Protein AF-A0AAT9MD78-F1 (afdb_monomer_lite)

Sequence (136 aa):
MTLVRVACLRWPVEEGFEFGKDHFGLDHSQVRLYTALLRHIVLTLAALAVCAVTAAQVKTHASAPILPTAPDQSPPEDPGLIALTVAEIKRLFTLVTRRLQPETHHLHWVWWRRRHQARARWFHHRARLRRQIEQT

Radius of gyration: 19.36 Å; chains: 1; bounding box: 54×26×54 Å

Secondary structure (DSSP, 8-state):
-HHHHHHHTHHHHHHHHHHHHHHH-TT-----SHHHHHHHHHHHHHHHHHHHHHHHHHHHHSPPP---SSSSPPPPS----PPPPHHHHHHHHHHHHS--S-HHHHHHHHHHHHHHHHHHHHHHHHHHHHHHHTT-

Structure (mmCIF, N/CA/C/O backbone):
data_AF-A0AAT9MD78-F1
#
_entry.id   AF-A0AAT9MD78-F1
#
loop_
_atom_site.group_PDB
_atom_site.id
_atom_site.type_symbol
_atom_site.label_atom_id
_atom_site.label_alt_id
_atom_site.label_comp_id
_atom_site.label_asym_id
_atom_site.label_entity_id
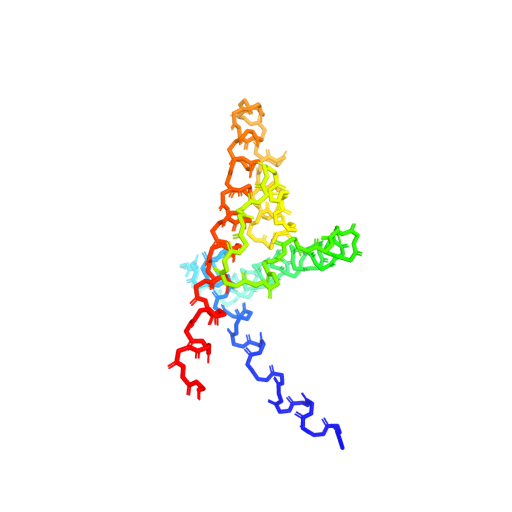_atom_site.label_seq_id
_atom_site.pdbx_PDB_ins_code
_atom_site.Cartn_x
_atom_site.Cartn_y
_atom_site.Cartn_z
_atom_site.occupancy
_atom_site.B_iso_or_equiv
_atom_site.auth_seq_id
_atom_site.auth_comp_id
_atom_site.auth_asym_id
_atom_site.auth_atom_id
_atom_site.pdbx_PDB_model_num
ATOM 1 N N . MET A 1 1 ? 25.017 -14.743 11.580 1.00 71.06 1 MET A N 1
ATOM 2 C CA . MET A 1 1 ? 24.072 -14.245 10.548 1.00 71.06 1 MET A CA 1
ATOM 3 C C . MET A 1 1 ? 22.669 -13.918 11.080 1.00 71.06 1 MET A C 1
ATOM 5 O O . MET A 1 1 ? 21.963 -13.148 10.442 1.00 71.06 1 MET A O 1
ATOM 9 N N . THR A 1 2 ? 22.262 -14.409 12.257 1.00 88.56 2 THR A N 1
ATOM 10 C CA . THR A 1 2 ? 20.933 -14.131 12.846 1.00 88.56 2 THR A CA 1
ATOM 11 C C . THR A 1 2 ? 20.781 -12.699 13.384 1.00 88.56 2 THR A C 1
ATOM 13 O O . THR A 1 2 ? 19.774 -12.059 13.107 1.00 88.56 2 THR A O 1
ATOM 16 N N . LEU A 1 3 ? 21.798 -12.154 14.069 1.00 91.12 3 LEU A N 1
ATOM 17 C CA . LEU A 1 3 ? 21.759 -10.791 14.633 1.00 91.12 3 LEU A CA 1
ATOM 18 C C . LEU A 1 3 ? 21.627 -9.697 13.565 1.00 91.12 3 LEU A C 1
ATOM 20 O O . LEU A 1 3 ? 20.857 -8.761 13.739 1.00 91.12 3 LEU A O 1
ATOM 24 N N . VAL A 1 4 ? 22.324 -9.849 12.434 1.00 88.62 4 VAL A N 1
ATOM 25 C CA . VAL A 1 4 ? 22.233 -8.909 11.305 1.00 88.62 4 VAL A CA 1
ATOM 26 C C . VAL A 1 4 ? 20.818 -8.899 10.727 1.00 88.62 4 VAL A C 1
ATOM 28 O O . VAL A 1 4 ? 20.250 -7.832 10.532 1.00 88.62 4 VAL A O 1
ATOM 31 N N . ARG A 1 5 ? 20.198 -10.073 10.532 1.00 88.12 5 ARG A N 1
ATOM 32 C CA . ARG A 1 5 ? 18.804 -10.159 10.068 1.00 88.12 5 ARG A CA 1
ATOM 33 C C . ARG A 1 5 ? 17.837 -9.461 11.020 1.00 88.12 5 ARG A C 1
ATOM 35 O O . ARG A 1 5 ? 16.983 -8.724 10.546 1.00 88.12 5 ARG A O 1
ATOM 42 N N . VAL A 1 6 ? 17.984 -9.664 12.330 1.00 88.62 6 VAL A N 1
ATOM 43 C CA . VAL A 1 6 ? 17.137 -9.006 13.340 1.00 88.62 6 VAL A CA 1
ATOM 44 C C . VAL A 1 6 ? 17.340 -7.490 13.324 1.00 88.62 6 VAL A C 1
ATOM 46 O O . VAL A 1 6 ? 16.360 -6.753 13.300 1.00 88.62 6 VAL A O 1
ATOM 49 N N . ALA A 1 7 ? 18.584 -7.010 13.255 1.00 87.50 7 ALA A N 1
ATOM 50 C CA . ALA A 1 7 ? 18.876 -5.578 13.165 1.00 87.50 7 ALA A CA 1
ATOM 51 C C . ALA A 1 7 ? 18.267 -4.939 11.902 1.00 87.50 7 ALA A C 1
ATOM 53 O O . ALA A 1 7 ? 17.731 -3.831 11.959 1.00 87.50 7 ALA A O 1
ATOM 54 N N . CYS A 1 8 ? 18.271 -5.660 10.777 1.00 87.94 8 CYS A N 1
ATOM 55 C CA . CYS A 1 8 ? 17.650 -5.206 9.534 1.00 87.94 8 CYS A CA 1
ATOM 56 C C . CYS A 1 8 ? 16.111 -5.143 9.588 1.00 87.94 8 CYS A C 1
ATOM 58 O O . CYS A 1 8 ? 15.528 -4.500 8.720 1.00 87.94 8 CYS A O 1
ATOM 60 N N . LEU A 1 9 ? 15.441 -5.750 10.580 1.00 88.38 9 LEU A N 1
ATOM 61 C CA . LEU A 1 9 ? 13.978 -5.667 10.725 1.00 88.38 9 LEU A CA 1
ATOM 62 C C . LEU A 1 9 ? 13.491 -4.322 11.275 1.00 88.38 9 LEU A C 1
ATOM 64 O O . LEU A 1 9 ? 12.304 -4.030 11.143 1.00 88.38 9 LEU A O 1
ATOM 68 N N . ARG A 1 10 ? 14.375 -3.481 11.833 1.00 91.81 10 ARG A N 1
ATOM 69 C CA . ARG A 1 10 ? 13.989 -2.153 12.341 1.00 91.81 10 ARG A CA 1
ATOM 70 C C . ARG A 1 10 ? 13.291 -1.312 11.268 1.00 91.81 10 ARG A C 1
ATOM 72 O O . ARG A 1 10 ? 12.239 -0.742 11.528 1.00 91.81 10 ARG A O 1
ATOM 79 N N . TRP A 1 11 ? 13.855 -1.277 10.062 1.00 92.06 11 TRP A N 1
ATOM 80 C CA . TRP A 1 11 ? 13.339 -0.444 8.975 1.00 92.06 11 TRP A CA 1
ATOM 81 C C . TRP A 1 11 ? 11.977 -0.922 8.434 1.00 92.06 11 TRP A C 1
ATOM 83 O O . TRP A 1 11 ? 11.057 -0.111 8.381 1.00 92.06 11 TRP A O 1
ATOM 93 N N . PRO A 1 12 ? 11.767 -2.222 8.133 1.00 89.81 12 PRO A N 1
ATOM 94 C CA . PRO A 1 12 ? 10.437 -2.736 7.794 1.00 89.81 12 PRO A CA 1
ATOM 95 C C . PRO A 1 12 ? 9.365 -2.468 8.855 1.00 89.81 12 PRO A C 1
ATOM 97 O O . PRO A 1 12 ? 8.200 -2.269 8.516 1.00 89.81 12 PRO A O 1
ATOM 100 N N . VAL A 1 13 ? 9.736 -2.478 10.141 1.00 88.50 13 VAL A N 1
ATOM 101 C CA . VAL A 1 13 ? 8.802 -2.146 11.225 1.00 88.50 13 VAL A CA 1
ATOM 102 C C . VAL A 1 13 ? 8.384 -0.678 11.137 1.00 88.50 13 VAL A C 1
ATOM 104 O O . VAL A 1 13 ? 7.191 -0.391 11.195 1.00 88.50 13 VAL A O 1
ATOM 107 N N . GLU A 1 14 ? 9.334 0.238 10.952 1.00 92.62 14 GLU A N 1
ATOM 108 C CA . GLU A 1 14 ? 9.063 1.675 10.793 1.00 92.62 14 GLU A CA 1
ATOM 109 C C . GLU A 1 14 ? 8.176 1.961 9.576 1.00 92.62 14 GLU A C 1
ATOM 111 O O . GLU A 1 14 ? 7.167 2.654 9.707 1.00 92.62 14 GLU A O 1
ATOM 116 N N . GLU A 1 15 ? 8.479 1.343 8.435 1.00 90.06 15 GLU A N 1
ATOM 117 C CA . GLU A 1 15 ? 7.674 1.452 7.213 1.00 90.06 15 GLU A CA 1
ATOM 118 C C . GLU A 1 15 ? 6.247 0.912 7.428 1.00 90.06 15 GLU A C 1
ATOM 120 O O . GLU A 1 15 ? 5.267 1.518 6.993 1.00 90.06 15 GLU A O 1
ATOM 125 N N . GLY A 1 16 ? 6.097 -0.189 8.172 1.00 90.31 16 GLY A N 1
ATOM 126 C CA . GLY A 1 16 ? 4.788 -0.716 8.562 1.00 90.31 16 GLY A CA 1
ATOM 127 C C . GLY A 1 16 ? 3.990 0.243 9.454 1.00 90.31 16 GLY A C 1
ATOM 128 O O . GLY A 1 16 ? 2.778 0.388 9.271 1.00 90.31 16 GLY A O 1
ATOM 129 N N . PHE A 1 17 ? 4.653 0.927 10.392 1.00 89.81 17 PHE A N 1
ATOM 130 C CA . PHE A 1 17 ? 4.026 1.945 11.243 1.00 89.81 17 PHE A CA 1
ATOM 131 C C . PHE A 1 17 ? 3.581 3.173 10.447 1.00 89.81 17 PHE A C 1
ATOM 133 O O . PHE A 1 17 ? 2.468 3.655 10.666 1.00 89.81 17 PHE A O 1
ATOM 140 N N . GLU A 1 18 ? 4.417 3.669 9.534 1.00 92.56 18 GLU A N 1
ATOM 141 C CA . GLU A 1 18 ? 4.069 4.765 8.621 1.00 92.56 18 GLU A CA 1
ATOM 142 C C . GLU A 1 18 ? 2.847 4.386 7.777 1.00 92.56 18 GLU A C 1
ATOM 144 O O . GLU A 1 18 ? 1.831 5.085 7.784 1.00 92.56 18 GLU A O 1
ATOM 149 N N . PHE A 1 19 ? 2.865 3.190 7.185 1.00 89.69 19 PHE A N 1
ATOM 150 C CA . PHE A 1 19 ? 1.749 2.690 6.391 1.00 89.69 19 PHE A CA 1
ATOM 151 C C . PHE A 1 19 ? 0.451 2.568 7.203 1.00 89.69 19 PHE A C 1
ATOM 153 O O . PHE A 1 19 ? -0.635 2.885 6.708 1.00 89.69 19 PHE A O 1
ATOM 160 N N . GLY A 1 20 ? 0.548 2.116 8.457 1.00 91.38 20 GLY A N 1
ATOM 161 C CA . GLY A 1 20 ? -0.583 2.020 9.377 1.00 91.38 20 GLY A CA 1
ATOM 162 C C . GLY A 1 20 ? -1.236 3.373 9.669 1.00 91.38 20 GLY A C 1
ATOM 163 O O . GLY A 1 20 ? -2.467 3.456 9.712 1.00 91.38 20 GLY A O 1
ATOM 164 N N . LYS A 1 21 ? -0.444 4.437 9.819 1.00 92.31 21 LYS A N 1
ATOM 165 C CA . LYS A 1 21 ? -0.959 5.802 10.011 1.00 92.31 21 LYS A CA 1
ATOM 166 C C . LYS A 1 21 ? -1.638 6.307 8.743 1.00 92.31 21 LYS A C 1
ATOM 168 O O . LYS A 1 21 ? -2.847 6.540 8.758 1.00 92.31 21 LYS A O 1
ATOM 173 N N . ASP A 1 22 ? -0.905 6.327 7.631 1.00 91.88 22 ASP A N 1
ATOM 174 C CA . ASP A 1 22 ? -1.363 6.895 6.358 1.00 91.88 22 ASP A CA 1
ATOM 175 C C . ASP A 1 22 ? -2.606 6.197 5.802 1.00 91.88 22 ASP A C 1
ATOM 177 O O . ASP A 1 22 ? -3.526 6.828 5.277 1.00 91.88 22 ASP A O 1
ATOM 181 N N . HIS A 1 23 ? -2.637 4.865 5.897 1.00 90.81 23 HIS A N 1
ATOM 182 C CA . HIS A 1 23 ? -3.653 4.069 5.224 1.00 90.81 23 HIS A CA 1
ATOM 183 C C . HIS A 1 23 ? -4.696 3.497 6.166 1.00 90.81 23 HIS A C 1
ATOM 185 O O . HIS A 1 23 ? -5.786 3.215 5.686 1.00 90.81 23 HIS A O 1
ATOM 191 N N . PHE A 1 24 ? -4.441 3.295 7.456 1.00 93.50 24 PHE A N 1
ATOM 192 C CA . PHE A 1 24 ? -5.406 2.637 8.352 1.00 93.50 24 PHE A CA 1
ATOM 193 C C . PHE A 1 24 ? -5.856 3.517 9.516 1.00 93.50 24 PHE A C 1
ATOM 195 O O . PHE A 1 24 ? -6.755 3.111 10.251 1.00 93.50 24 PHE A O 1
ATOM 202 N N . GLY A 1 25 ? -5.317 4.733 9.640 1.00 93.06 25 GLY A N 1
ATOM 203 C CA . GLY A 1 25 ? -5.695 5.658 10.701 1.00 93.06 25 GLY A CA 1
ATOM 204 C C . GLY A 1 25 ? -5.224 5.187 12.074 1.00 93.06 25 GLY A C 1
ATOM 205 O O . GLY A 1 25 ? -5.932 5.375 13.064 1.00 93.06 25 GLY A O 1
ATOM 206 N N . LEU A 1 26 ? -4.052 4.547 12.142 1.00 93.19 26 LEU A N 1
ATOM 207 C CA . LEU A 1 26 ? -3.461 4.061 13.395 1.00 93.19 26 LEU A CA 1
ATOM 208 C C . LEU A 1 26 ? -3.368 5.167 14.464 1.00 93.19 26 LEU A C 1
ATOM 210 O O . LEU A 1 26 ? -3.624 4.923 15.638 1.00 93.19 26 LEU A O 1
ATOM 214 N N . ASP A 1 27 ? -3.059 6.387 14.042 1.00 93.12 27 ASP A N 1
ATOM 215 C CA . ASP A 1 27 ? -2.980 7.610 14.846 1.00 93.12 27 ASP A CA 1
ATOM 216 C C . ASP A 1 27 ? -4.281 8.439 14.856 1.00 93.12 27 ASP A C 1
ATOM 218 O O . ASP A 1 27 ? -4.410 9.391 15.623 1.00 93.12 27 ASP A O 1
ATOM 222 N N . HIS A 1 28 ? -5.285 8.056 14.066 1.00 92.06 28 HIS A N 1
ATOM 223 C CA . HIS A 1 28 ? -6.557 8.769 13.931 1.00 92.06 28 HIS A CA 1
ATOM 224 C C . HIS A 1 28 ? -7.597 8.311 14.970 1.00 92.06 28 HIS A C 1
ATOM 226 O O . HIS A 1 28 ? -8.722 7.941 14.630 1.00 92.06 28 HIS A O 1
ATOM 232 N N . SER A 1 29 ? -7.238 8.344 16.257 1.00 89.44 29 SER A N 1
ATOM 233 C CA . SER A 1 29 ? -8.164 8.040 17.357 1.00 89.44 29 SER A CA 1
ATOM 234 C C . SER A 1 29 ? -8.252 9.202 18.345 1.00 89.44 29 SER A C 1
ATOM 236 O O . SER A 1 29 ? -7.235 9.726 18.786 1.00 89.44 29 SER A O 1
ATOM 238 N N . GLN A 1 30 ? -9.472 9.597 18.714 1.00 93.50 30 GLN A N 1
ATOM 239 C CA . GLN A 1 30 ? -9.731 10.626 19.737 1.00 93.50 30 GLN A CA 1
ATOM 240 C C . GLN A 1 30 ? -10.230 10.020 21.061 1.00 93.50 30 GLN A C 1
ATOM 242 O O . GLN A 1 30 ? -10.744 10.719 21.936 1.00 93.50 30 GLN A O 1
ATOM 247 N N . VAL A 1 31 ? -10.123 8.696 21.205 1.00 93.38 31 VAL A N 1
ATOM 248 C CA . VAL A 1 31 ? -10.602 7.973 22.385 1.00 93.38 31 VAL A CA 1
ATOM 249 C C . VAL A 1 31 ? -9.703 8.257 23.587 1.00 93.38 31 VAL A C 1
ATOM 251 O O . VAL A 1 31 ? -8.484 8.307 23.471 1.00 93.38 31 VAL A O 1
ATOM 254 N N . ARG A 1 32 ? -10.311 8.435 24.763 1.00 93.94 32 ARG A N 1
ATOM 255 C CA . ARG A 1 32 ? -9.588 8.755 26.009 1.00 93.94 32 ARG A CA 1
ATOM 256 C C . ARG A 1 32 ? -9.501 7.588 26.993 1.00 93.94 32 ARG A C 1
ATOM 258 O O . ARG A 1 32 ? -8.775 7.668 27.975 1.00 93.94 32 ARG A O 1
ATOM 265 N N . LEU A 1 33 ? -10.234 6.504 26.738 1.00 97.19 33 LEU A N 1
ATOM 266 C CA . LEU A 1 33 ? -10.214 5.300 27.567 1.00 97.19 33 LEU A CA 1
ATOM 267 C C . LEU A 1 33 ? -9.135 4.338 27.071 1.00 97.19 33 LEU A C 1
ATOM 269 O O . LEU A 1 33 ? -9.098 4.012 25.885 1.00 97.19 33 LEU A O 1
ATOM 273 N N . TYR A 1 34 ? -8.315 3.825 27.990 1.00 95.44 34 TYR A N 1
ATOM 274 C CA . TYR A 1 34 ? -7.221 2.897 27.683 1.00 95.44 34 TYR A CA 1
ATOM 275 C C . TYR A 1 34 ? -7.680 1.678 26.868 1.00 95.44 34 TYR A C 1
ATOM 277 O O . TYR A 1 34 ? -7.085 1.332 25.851 1.00 95.44 34 TYR A O 1
ATOM 285 N N . THR A 1 35 ? -8.789 1.054 27.269 1.00 97.25 35 THR A N 1
ATOM 286 C CA . THR A 1 35 ? -9.342 -0.122 26.583 1.00 97.25 35 THR A CA 1
ATOM 287 C C . THR A 1 35 ? -9.829 0.200 25.172 1.00 97.25 35 THR A C 1
ATOM 289 O O . THR A 1 35 ? -9.657 -0.610 24.263 1.00 97.25 35 THR A O 1
ATOM 292 N N . ALA A 1 36 ? -10.412 1.383 24.965 1.00 95.50 36 ALA A N 1
ATOM 293 C CA . ALA A 1 36 ? -10.840 1.840 23.648 1.00 95.50 36 ALA A CA 1
ATOM 294 C C . ALA A 1 36 ? -9.635 2.136 22.743 1.00 95.50 36 ALA A C 1
ATOM 296 O O . ALA A 1 36 ? -9.642 1.733 21.580 1.00 95.50 36 ALA A O 1
ATOM 297 N N . LEU A 1 37 ? -8.585 2.762 23.287 1.00 95.38 37 LEU A N 1
ATOM 298 C CA . LEU A 1 37 ? -7.332 3.013 22.572 1.00 95.38 37 LEU A CA 1
ATOM 299 C C . LEU A 1 37 ? -6.674 1.702 22.127 1.00 95.38 37 LEU A C 1
ATOM 301 O O . LEU A 1 37 ? -6.340 1.548 20.954 1.00 95.38 37 LEU A O 1
ATOM 305 N N . LEU A 1 38 ? -6.556 0.724 23.032 1.00 96.00 38 LEU A N 1
ATOM 306 C CA . LEU A 1 38 ? -6.007 -0.590 22.690 1.00 96.00 38 LEU A CA 1
ATOM 307 C C . LEU A 1 38 ? -6.823 -1.300 21.609 1.00 96.00 38 LEU A C 1
ATOM 309 O O . LEU A 1 38 ? -6.245 -1.842 20.670 1.00 96.00 38 LEU A O 1
ATOM 313 N N . ARG A 1 39 ? -8.159 -1.286 21.704 1.00 96.06 39 ARG A N 1
ATOM 314 C CA . ARG A 1 39 ? -9.020 -1.890 20.675 1.00 96.06 39 ARG A CA 1
ATOM 315 C C . ARG A 1 39 ? -8.809 -1.236 19.312 1.00 96.06 39 ARG A C 1
ATOM 317 O O . ARG A 1 39 ? -8.699 -1.954 18.324 1.00 96.06 39 ARG A O 1
ATOM 324 N N . HIS A 1 40 ? -8.711 0.094 19.255 1.00 95.94 40 HIS A N 1
ATOM 325 C CA . HIS A 1 40 ? -8.431 0.819 18.011 1.00 95.94 40 HIS A CA 1
ATOM 326 C C . HIS A 1 40 ? -7.092 0.402 17.393 1.00 95.94 40 HIS A C 1
ATOM 328 O O . HIS A 1 40 ? -7.042 0.029 16.220 1.00 95.94 40 HIS A O 1
ATOM 334 N N . ILE A 1 41 ? -6.019 0.397 18.188 1.00 95.19 41 ILE A N 1
ATOM 335 C CA . ILE A 1 41 ? -4.682 -0.009 17.730 1.00 95.19 41 ILE A CA 1
ATOM 336 C C . ILE A 1 41 ? -4.705 -1.454 17.214 1.00 95.19 41 ILE A C 1
ATOM 338 O O . ILE A 1 41 ? -4.223 -1.730 16.118 1.00 95.19 41 ILE A O 1
ATOM 342 N N . VAL A 1 42 ? -5.312 -2.382 17.959 1.00 96.44 42 VAL A N 1
ATOM 343 C CA . VAL A 1 42 ? -5.385 -3.793 17.551 1.00 96.44 42 VAL A CA 1
ATOM 344 C C . VAL A 1 42 ? -6.177 -3.957 16.253 1.00 96.44 42 VAL A C 1
ATOM 346 O O . VAL A 1 42 ? -5.723 -4.661 15.355 1.00 96.44 42 VAL A O 1
ATOM 349 N N . LEU A 1 43 ? -7.330 -3.296 16.114 1.00 95.25 43 LEU A N 1
ATOM 350 C CA . LEU A 1 43 ? -8.160 -3.399 14.909 1.00 95.25 43 LEU A CA 1
ATOM 351 C C . LEU A 1 43 ? -7.475 -2.795 13.676 1.00 95.25 43 LEU A C 1
ATOM 353 O O . LEU A 1 43 ? -7.534 -3.384 12.597 1.00 95.25 43 LEU A O 1
ATOM 357 N N . THR A 1 44 ? -6.804 -1.651 13.824 1.00 95.00 44 THR A N 1
ATOM 358 C CA . THR A 1 44 ? -6.073 -1.005 12.719 1.00 95.00 44 THR A CA 1
ATOM 359 C C . THR A 1 44 ? -4.867 -1.832 12.275 1.00 95.00 44 THR A C 1
ATOM 361 O O . THR A 1 44 ? -4.704 -2.067 11.075 1.00 95.00 44 THR A O 1
ATOM 364 N N . LEU A 1 45 ? -4.076 -2.359 13.217 1.00 95.31 45 LEU A N 1
ATOM 365 C CA . LEU A 1 45 ? -2.959 -3.258 12.909 1.00 95.31 45 LEU A CA 1
ATOM 366 C C . LEU A 1 45 ? -3.434 -4.586 12.305 1.00 95.31 45 LEU A C 1
ATOM 368 O O . LEU A 1 45 ? -2.817 -5.076 11.360 1.00 95.31 45 LEU A O 1
ATOM 372 N N . ALA A 1 46 ? -4.545 -5.151 12.785 1.00 95.38 46 ALA A N 1
ATOM 373 C CA . ALA A 1 46 ? -5.123 -6.367 12.213 1.00 95.38 46 ALA A CA 1
ATOM 374 C C . ALA A 1 46 ? -5.602 -6.145 10.769 1.00 95.38 46 ALA A C 1
ATOM 376 O O . ALA A 1 46 ? -5.306 -6.956 9.891 1.00 95.38 46 ALA A O 1
ATOM 377 N N . ALA A 1 47 ? -6.286 -5.031 10.492 1.00 94.25 47 ALA A N 1
ATOM 378 C CA . ALA A 1 47 ? -6.719 -4.684 9.13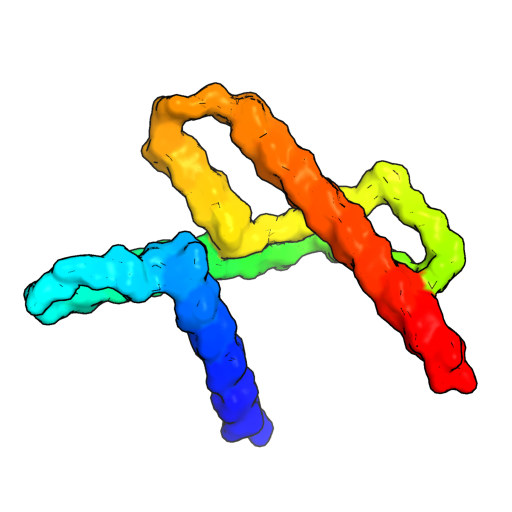9 1.00 94.25 47 ALA A CA 1
ATOM 379 C C . ALA A 1 47 ? -5.529 -4.494 8.182 1.00 94.25 47 ALA A C 1
ATOM 381 O O . ALA A 1 47 ? -5.563 -4.991 7.050 1.00 94.25 47 ALA A O 1
ATOM 382 N N . LEU A 1 48 ? -4.464 -3.829 8.647 1.00 94.75 48 LEU A N 1
ATOM 383 C CA . LEU A 1 48 ? -3.208 -3.706 7.908 1.00 94.75 48 LEU A CA 1
ATOM 384 C C . LEU A 1 48 ? -2.594 -5.081 7.623 1.00 94.75 48 LEU A C 1
ATOM 386 O O . LEU A 1 48 ? -2.261 -5.365 6.474 1.00 94.75 48 LEU A O 1
ATOM 390 N N . ALA A 1 49 ? -2.484 -5.940 8.639 1.00 94.06 49 ALA A N 1
ATOM 391 C CA . ALA A 1 49 ? -1.901 -7.271 8.509 1.00 94.06 49 ALA A CA 1
ATOM 392 C C . ALA A 1 49 ? -2.660 -8.131 7.490 1.00 94.06 49 ALA A C 1
ATOM 394 O O . ALA A 1 49 ? -2.033 -8.730 6.618 1.00 94.06 49 ALA A O 1
ATOM 395 N N . VAL A 1 50 ? -3.997 -8.133 7.533 1.00 94.19 50 VAL A N 1
ATOM 396 C CA . VAL A 1 50 ? -4.827 -8.834 6.539 1.00 94.19 50 VAL A CA 1
ATOM 397 C C . VAL A 1 50 ? -4.520 -8.324 5.129 1.00 94.19 50 VAL A C 1
ATOM 399 O O . VAL A 1 50 ? -4.198 -9.119 4.249 1.00 94.19 50 VAL A O 1
ATOM 402 N N . CYS A 1 51 ? -4.530 -7.005 4.914 1.00 94.25 51 CYS A N 1
ATOM 403 C CA . CYS A 1 51 ? -4.250 -6.435 3.594 1.00 94.25 51 CYS A CA 1
ATOM 404 C C . CYS A 1 51 ? -2.814 -6.727 3.121 1.00 94.25 51 CYS A C 1
ATOM 406 O O . CYS A 1 51 ? -2.602 -6.989 1.937 1.00 94.25 51 CYS A O 1
ATOM 408 N N . ALA A 1 52 ? -1.833 -6.700 4.026 1.00 93.19 52 ALA A N 1
ATOM 409 C CA . ALA A 1 52 ? -0.431 -6.981 3.727 1.00 93.19 52 ALA A CA 1
ATOM 410 C C . ALA A 1 52 ? -0.200 -8.449 3.349 1.00 93.19 52 ALA A C 1
ATOM 412 O O . ALA A 1 52 ? 0.467 -8.728 2.351 1.00 93.19 52 ALA A O 1
ATOM 413 N N . VAL A 1 53 ? -0.797 -9.383 4.093 1.00 94.62 53 VAL A N 1
ATOM 414 C CA . VAL A 1 53 ? -0.725 -10.820 3.795 1.00 94.62 53 VAL A CA 1
ATOM 415 C C . VAL A 1 53 ? -1.393 -11.120 2.456 1.00 94.62 53 VAL A C 1
ATOM 417 O O . VAL A 1 53 ? -0.797 -11.798 1.620 1.00 94.62 53 VAL A O 1
ATOM 420 N N . THR A 1 54 ? -2.578 -10.561 2.196 1.00 94.56 54 THR A N 1
ATOM 421 C CA . THR A 1 54 ? -3.242 -10.719 0.895 1.00 94.56 54 THR A CA 1
ATOM 422 C C . THR A 1 54 ? -2.406 -10.120 -0.241 1.00 94.56 54 THR A C 1
ATOM 424 O O . THR A 1 54 ? -2.296 -10.736 -1.297 1.00 94.56 54 THR A O 1
ATOM 427 N N . ALA A 1 55 ? -1.757 -8.966 -0.038 1.00 93.44 55 ALA A N 1
ATOM 428 C CA . ALA A 1 55 ? -0.881 -8.361 -1.048 1.00 93.44 55 ALA A CA 1
ATOM 429 C C . ALA A 1 55 ? 0.310 -9.267 -1.364 1.00 93.44 55 ALA A C 1
ATOM 431 O O . ALA A 1 55 ? 0.642 -9.477 -2.530 1.00 93.44 55 ALA A O 1
ATOM 432 N N . ALA A 1 56 ? 0.930 -9.836 -0.328 1.00 93.38 56 ALA A N 1
ATOM 433 C CA . ALA A 1 56 ? 2.042 -10.763 -0.478 1.00 93.38 56 ALA A CA 1
ATOM 434 C C . ALA A 1 56 ? 1.625 -12.027 -1.247 1.00 93.38 56 ALA A C 1
ATOM 436 O O . ALA A 1 56 ? 2.315 -12.409 -2.190 1.00 93.38 56 ALA A O 1
ATOM 437 N N . GLN A 1 57 ? 0.477 -12.620 -0.907 1.00 94.31 57 GLN A N 1
ATOM 438 C CA . GLN A 1 57 ? -0.068 -13.796 -1.597 1.00 94.31 57 GLN A CA 1
ATOM 439 C C . GLN A 1 57 ? -0.434 -13.500 -3.056 1.00 94.31 57 GLN A C 1
ATOM 441 O O . GLN A 1 57 ? -0.103 -14.266 -3.953 1.00 94.31 57 GLN A O 1
ATOM 446 N N . VAL A 1 58 ? -1.083 -12.371 -3.347 1.00 91.81 58 VAL A N 1
ATOM 447 C CA . VAL A 1 58 ? -1.392 -12.023 -4.744 1.00 91.81 58 VAL A CA 1
ATOM 448 C C . VAL A 1 58 ? -0.108 -11.773 -5.532 1.00 91.81 58 VAL A C 1
ATOM 450 O O . VAL A 1 58 ? -0.001 -12.176 -6.689 1.00 91.81 58 VAL A O 1
ATOM 453 N N . LYS A 1 59 ? 0.893 -11.142 -4.913 1.00 90.25 59 LYS A N 1
ATOM 454 C CA . LYS A 1 59 ? 2.180 -10.869 -5.554 1.00 90.25 59 LYS A CA 1
ATOM 455 C C . LYS A 1 59 ? 2.926 -12.147 -5.943 1.00 90.25 59 LYS A C 1
ATOM 457 O O . LYS A 1 59 ? 3.599 -12.119 -6.967 1.00 90.25 59 LYS A O 1
ATOM 462 N N . THR A 1 60 ? 2.801 -13.251 -5.200 1.00 89.75 60 THR A N 1
ATOM 463 C CA . THR A 1 60 ? 3.435 -14.529 -5.586 1.00 89.75 60 THR A CA 1
ATOM 464 C C . THR A 1 60 ? 2.818 -15.150 -6.837 1.00 89.75 60 THR A C 1
ATOM 466 O O . THR A 1 60 ? 3.501 -15.888 -7.537 1.00 89.75 60 THR A O 1
ATOM 469 N N . HIS A 1 61 ? 1.555 -14.837 -7.141 1.00 85.38 61 HIS A N 1
ATOM 470 C CA . HIS A 1 61 ? 0.867 -15.296 -8.353 1.00 85.38 61 HIS A CA 1
ATOM 471 C C . HIS A 1 61 ? 0.889 -14.272 -9.497 1.00 85.38 61 HIS A C 1
ATOM 473 O O . HIS A 1 61 ? 0.470 -14.584 -10.610 1.00 85.38 61 HIS A O 1
ATOM 479 N N . ALA A 1 62 ? 1.347 -13.046 -9.243 1.00 84.88 62 ALA A N 1
ATOM 480 C CA . ALA A 1 62 ? 1.414 -12.005 -10.255 1.00 84.88 62 ALA A CA 1
ATOM 481 C C . ALA A 1 62 ? 2.599 -12.236 -11.202 1.00 84.88 62 ALA A C 1
ATOM 483 O O . ALA A 1 62 ? 3.703 -12.572 -10.772 1.00 84.88 62 ALA A O 1
ATOM 484 N N . SER A 1 63 ? 2.387 -11.987 -12.495 1.00 83.69 63 SER A N 1
ATOM 485 C CA . SER A 1 63 ? 3.469 -11.974 -13.478 1.00 83.69 63 SER A CA 1
ATOM 486 C C . SER A 1 63 ? 4.529 -10.933 -13.110 1.00 83.69 63 SER A C 1
ATOM 488 O O . SER A 1 63 ? 4.224 -9.874 -12.548 1.00 83.69 63 SER A O 1
ATOM 490 N N . ALA A 1 64 ? 5.787 -11.231 -13.441 1.00 83.88 64 ALA A N 1
ATOM 491 C CA . ALA A 1 64 ? 6.885 -10.301 -13.225 1.00 83.88 64 ALA A CA 1
ATOM 492 C C . ALA A 1 64 ? 6.609 -8.961 -13.938 1.00 83.88 64 ALA A C 1
ATOM 494 O O . ALA A 1 64 ? 6.065 -8.953 -15.045 1.00 83.88 64 ALA A O 1
ATOM 495 N N . PRO A 1 65 ? 6.968 -7.820 -13.320 1.00 84.50 65 PRO A N 1
ATOM 496 C CA . PRO A 1 65 ? 6.772 -6.524 -13.948 1.00 84.50 65 PRO A CA 1
ATOM 497 C C . PRO A 1 65 ? 7.613 -6.432 -15.223 1.00 84.50 65 PRO A C 1
ATOM 499 O O . PRO A 1 65 ? 8.803 -6.745 -15.209 1.00 84.50 65 PRO A O 1
ATOM 502 N N . ILE A 1 66 ? 7.005 -5.942 -16.302 1.00 86.62 66 ILE A N 1
ATOM 503 C CA . ILE A 1 66 ? 7.725 -5.620 -17.533 1.00 86.62 66 ILE A CA 1
ATOM 504 C C . ILE A 1 66 ? 8.557 -4.369 -17.248 1.00 86.62 66 ILE A C 1
ATOM 506 O O . ILE A 1 66 ? 8.016 -3.299 -16.962 1.00 86.62 66 ILE A O 1
ATOM 510 N N . LEU A 1 67 ? 9.878 -4.509 -17.279 1.00 88.62 67 LEU A N 1
ATOM 511 C CA . LEU A 1 67 ? 10.824 -3.428 -17.022 1.00 88.62 67 LEU A CA 1
ATOM 512 C C . LEU A 1 67 ? 11.722 -3.226 -18.246 1.00 88.62 67 LEU A C 1
ATOM 514 O O . LEU A 1 67 ? 12.003 -4.195 -18.951 1.00 88.62 67 LEU A O 1
ATOM 518 N N . PRO A 1 68 ? 12.163 -1.985 -18.514 1.00 90.56 68 PRO A N 1
ATOM 519 C CA . PRO A 1 68 ? 13.102 -1.729 -19.594 1.00 90.56 68 PRO A CA 1
ATOM 520 C C . PRO A 1 68 ? 14.450 -2.379 -19.278 1.00 90.56 68 PRO A C 1
ATOM 522 O O . PRO A 1 68 ? 14.927 -2.299 -18.143 1.00 90.56 68 PRO A O 1
ATOM 525 N N . THR A 1 69 ? 15.065 -2.990 -20.285 1.00 88.12 69 THR A N 1
ATOM 526 C CA . THR A 1 69 ? 16.421 -3.555 -20.199 1.00 88.12 69 THR A CA 1
ATOM 527 C C . THR A 1 69 ? 17.469 -2.552 -20.686 1.00 88.12 69 THR A C 1
ATOM 529 O O . THR A 1 69 ? 18.603 -2.581 -20.221 1.00 88.12 69 THR A O 1
ATOM 532 N N . ALA A 1 70 ? 17.078 -1.627 -21.568 1.00 87.12 70 ALA A N 1
ATOM 533 C CA . ALA A 1 70 ? 17.956 -0.636 -22.184 1.00 87.12 70 ALA A CA 1
ATOM 534 C C . ALA A 1 70 ? 17.344 0.786 -22.126 1.00 87.12 70 ALA A C 1
ATOM 536 O O . ALA A 1 70 ? 16.118 0.931 -22.040 1.00 87.12 70 ALA A O 1
ATOM 537 N N . PRO A 1 71 ? 18.166 1.856 -22.140 1.00 86.38 71 PRO A N 1
ATOM 538 C CA . PRO A 1 71 ? 17.705 3.247 -22.015 1.00 86.38 71 PRO A CA 1
ATOM 539 C C . PRO A 1 71 ? 16.991 3.786 -23.267 1.00 86.38 71 PRO A C 1
ATOM 541 O O . PRO A 1 71 ? 16.282 4.793 -23.194 1.00 86.38 71 PRO A O 1
ATOM 544 N N . ASP A 1 72 ? 17.183 3.157 -24.415 1.00 87.62 72 ASP A N 1
ATOM 545 C CA . ASP A 1 72 ? 16.656 3.520 -25.732 1.00 87.62 72 ASP A CA 1
ATOM 546 C C . ASP A 1 72 ? 15.417 2.702 -26.122 1.00 87.62 72 ASP A C 1
ATOM 548 O O . ASP A 1 72 ? 14.677 3.103 -27.019 1.00 87.62 72 ASP A O 1
ATOM 552 N N . GLN A 1 73 ? 15.127 1.628 -25.381 1.00 88.81 73 GLN A N 1
ATOM 553 C CA . GLN A 1 73 ? 13.971 0.766 -25.601 1.00 88.81 73 GLN A CA 1
ATOM 554 C C . GLN A 1 73 ? 12.663 1.573 -25.662 1.00 88.81 73 GLN A C 1
ATOM 556 O O . GLN A 1 73 ? 12.408 2.455 -24.833 1.00 88.81 73 GLN A O 1
ATOM 561 N N . SER A 1 74 ? 11.808 1.261 -26.637 1.00 86.12 74 SER A N 1
ATOM 562 C CA . SER A 1 74 ? 10.459 1.823 -26.734 1.00 86.12 74 SER A CA 1
ATOM 563 C C . SER A 1 74 ? 9.533 1.219 -25.667 1.00 86.12 74 SER A C 1
ATOM 565 O O . SER A 1 74 ? 9.682 0.046 -25.318 1.00 86.12 74 SER A O 1
ATOM 567 N N . PRO A 1 75 ? 8.584 1.997 -25.113 1.00 86.31 75 PRO A N 1
ATOM 568 C CA . PRO A 1 75 ? 7.641 1.476 -24.131 1.00 86.31 75 PRO A CA 1
ATOM 569 C C . PRO A 1 75 ? 6.752 0.387 -24.751 1.00 86.31 75 PRO A C 1
ATOM 571 O O . PRO A 1 75 ? 6.328 0.546 -25.896 1.00 86.31 75 PRO A O 1
ATOM 574 N N . PRO A 1 76 ? 6.432 -0.688 -24.009 1.00 87.06 76 PRO A N 1
ATOM 575 C CA . PRO A 1 76 ? 5.495 -1.705 -24.477 1.00 87.06 76 PRO A CA 1
ATOM 576 C C . PRO A 1 76 ? 4.093 -1.106 -24.676 1.00 87.06 76 PRO A C 1
ATOM 578 O O . PRO A 1 76 ? 3.692 -0.205 -23.930 1.00 87.06 76 PRO A O 1
ATOM 581 N N . GLU A 1 77 ? 3.336 -1.624 -25.651 1.00 85.56 77 GLU A N 1
ATOM 582 C CA . GLU A 1 77 ? 1.941 -1.216 -25.906 1.00 85.56 77 GLU A CA 1
ATOM 583 C C . GLU A 1 77 ? 1.056 -1.418 -24.667 1.00 85.56 77 GLU A C 1
ATOM 585 O O . GLU A 1 77 ? 0.239 -0.560 -24.306 1.00 85.56 77 GLU A O 1
ATOM 590 N N . ASP A 1 78 ? 1.285 -2.525 -23.956 1.00 85.50 78 ASP A N 1
ATOM 591 C CA . ASP A 1 78 ? 0.697 -2.794 -22.655 1.00 85.50 78 ASP A CA 1
ATOM 592 C C . ASP A 1 78 ? 1.776 -3.116 -21.605 1.00 85.50 78 ASP A C 1
ATOM 594 O O . ASP A 1 78 ? 2.361 -4.199 -21.636 1.00 85.50 78 ASP A O 1
ATOM 598 N N . PRO A 1 79 ? 2.053 -2.207 -20.647 1.00 82.25 79 PRO A N 1
ATOM 599 C CA . PRO A 1 79 ? 2.953 -2.489 -19.528 1.00 82.25 79 PRO A CA 1
ATOM 600 C C . PRO A 1 79 ? 2.350 -3.459 -18.493 1.00 82.25 79 PRO A C 1
ATOM 602 O O . PRO A 1 79 ? 3.021 -3.809 -17.519 1.00 82.25 79 PRO A O 1
ATOM 605 N N . GLY A 1 80 ? 1.093 -3.871 -18.670 1.00 88.00 80 GLY A N 1
ATOM 606 C CA . GLY A 1 80 ? 0.340 -4.687 -17.733 1.00 88.00 80 GLY A CA 1
ATOM 607 C C . GLY A 1 80 ? -0.153 -3.892 -16.524 1.00 88.00 80 GLY A C 1
ATOM 608 O O . GLY A 1 80 ? -0.187 -2.657 -16.503 1.00 88.00 80 GLY A O 1
ATOM 609 N N . LEU A 1 81 ? -0.552 -4.624 -15.485 1.00 89.25 81 LEU A N 1
ATOM 610 C CA . LEU A 1 81 ? -0.945 -4.053 -14.202 1.00 89.25 81 LEU A CA 1
ATOM 611 C C . LEU A 1 81 ? 0.140 -4.292 -13.160 1.00 89.25 81 LEU A C 1
ATOM 613 O O . LEU A 1 81 ? 0.672 -5.394 -13.041 1.00 89.25 81 LEU A O 1
ATOM 617 N N . ILE A 1 82 ? 0.396 -3.288 -12.324 1.00 90.12 82 ILE A N 1
ATOM 618 C CA . ILE A 1 82 ? 1.180 -3.496 -11.106 1.00 90.12 82 ILE A CA 1
ATOM 619 C C . ILE A 1 82 ? 0.459 -4.498 -10.195 1.00 90.12 82 ILE A C 1
ATOM 621 O O . ILE A 1 82 ? -0.765 -4.461 -10.114 1.00 90.12 82 ILE A O 1
ATOM 625 N N . ALA A 1 83 ? 1.181 -5.400 -9.523 1.00 89.81 83 ALA A N 1
ATOM 626 C CA . ALA A 1 83 ? 0.593 -6.345 -8.567 1.00 89.81 83 ALA A CA 1
ATOM 627 C C . ALA A 1 83 ? -0.228 -5.619 -7.487 1.00 89.81 83 ALA A C 1
ATOM 629 O O . ALA A 1 83 ? 0.106 -4.489 -7.131 1.00 89.81 83 ALA A O 1
ATOM 630 N N . LEU A 1 84 ? -1.282 -6.269 -6.975 1.00 91.50 84 LEU A N 1
ATOM 631 C CA . LEU A 1 84 ? -2.140 -5.660 -5.958 1.00 91.50 84 LEU A CA 1
ATOM 632 C C . LEU A 1 84 ? -1.324 -5.281 -4.718 1.00 91.50 84 LEU A C 1
ATOM 634 O O . LEU A 1 84 ? -0.718 -6.132 -4.066 1.00 91.50 84 LEU A O 1
ATOM 638 N N . THR A 1 85 ? -1.326 -3.992 -4.405 1.00 90.75 85 THR A N 1
ATOM 639 C CA . THR A 1 85 ? -0.691 -3.428 -3.213 1.00 90.75 85 THR A CA 1
ATOM 640 C C . THR A 1 85 ? -1.646 -3.449 -2.019 1.00 90.75 85 THR A C 1
ATOM 642 O O . THR A 1 85 ? -2.860 -3.607 -2.162 1.00 90.75 85 THR A O 1
ATOM 645 N N . VAL A 1 86 ? -1.111 -3.230 -0.816 1.00 91.56 86 VAL A N 1
ATOM 646 C CA . VAL A 1 86 ? -1.899 -3.156 0.427 1.00 91.56 86 VAL A CA 1
ATOM 647 C C . VAL A 1 86 ? -3.010 -2.100 0.333 1.00 91.56 86 VAL A C 1
ATOM 649 O O . VAL A 1 86 ? -4.154 -2.363 0.703 1.00 91.56 86 VAL A O 1
ATOM 652 N N . ALA A 1 87 ? -2.703 -0.924 -0.226 1.00 90.00 87 ALA A N 1
ATOM 653 C CA . ALA A 1 87 ? -3.669 0.159 -0.410 1.00 90.00 87 ALA A CA 1
ATOM 654 C C . ALA A 1 87 ? -4.802 -0.223 -1.381 1.00 90.00 87 ALA A C 1
ATOM 656 O O . ALA A 1 87 ? -5.960 0.154 -1.180 1.00 90.00 87 ALA A O 1
ATOM 657 N N . GLU A 1 88 ? -4.486 -0.990 -2.425 1.00 91.44 88 GLU A N 1
ATOM 658 C CA . GLU A 1 88 ? -5.471 -1.460 -3.401 1.00 91.44 88 GLU A CA 1
ATOM 659 C C . GLU A 1 88 ? -6.383 -2.525 -2.812 1.00 91.44 88 GLU A C 1
ATOM 661 O O . GLU A 1 88 ? -7.595 -2.450 -3.008 1.00 91.44 88 GLU A O 1
ATOM 666 N N . ILE A 1 89 ? -5.837 -3.455 -2.028 1.00 92.44 89 ILE A N 1
ATOM 667 C CA . ILE A 1 89 ? -6.636 -4.457 -1.315 1.00 92.44 89 ILE A CA 1
ATOM 668 C C . ILE A 1 89 ? -7.568 -3.787 -0.314 1.00 92.44 89 ILE A C 1
ATOM 670 O O . ILE A 1 89 ? -8.763 -4.077 -0.329 1.00 92.44 89 ILE A O 1
ATOM 674 N N . LYS A 1 90 ? -7.079 -2.823 0.479 1.00 90.88 90 LYS A N 1
ATOM 675 C CA . LYS A 1 90 ? -7.936 -2.032 1.375 1.00 90.88 90 LYS A CA 1
ATOM 676 C C . LYS A 1 90 ? -9.082 -1.371 0.601 1.00 90.88 90 LYS A C 1
ATOM 678 O O . LYS A 1 90 ? -10.231 -1.379 1.051 1.00 90.88 90 LYS A O 1
ATOM 683 N N . ARG A 1 91 ? -8.789 -0.776 -0.559 1.00 88.00 91 ARG A N 1
ATOM 684 C CA . ARG A 1 91 ? -9.800 -0.101 -1.383 1.00 88.00 91 ARG A CA 1
ATOM 685 C C . ARG A 1 91 ? -10.829 -1.083 -1.943 1.00 88.00 91 ARG A C 1
ATOM 687 O O . ARG A 1 91 ? -12.017 -0.785 -1.869 1.00 88.00 91 ARG A O 1
ATOM 694 N N . LEU A 1 92 ? -10.396 -2.231 -2.462 1.00 88.31 92 LEU A N 1
ATOM 695 C CA . LEU A 1 92 ? -11.294 -3.288 -2.937 1.00 88.31 92 LEU A CA 1
ATOM 696 C C . LEU A 1 92 ? -12.161 -3.829 -1.796 1.00 88.31 92 LEU A C 1
ATOM 698 O O . LEU A 1 92 ? -13.373 -3.925 -1.948 1.00 88.31 92 LEU A O 1
ATOM 702 N N . PHE A 1 93 ? -11.572 -4.083 -0.627 1.00 87.88 93 PHE A N 1
ATOM 703 C CA . PHE A 1 93 ? -12.308 -4.496 0.566 1.00 87.88 93 PHE A CA 1
ATOM 704 C C . PHE A 1 93 ? -13.361 -3.456 0.971 1.00 87.88 93 PHE A C 1
ATOM 706 O O . PHE A 1 93 ? -14.512 -3.799 1.234 1.00 87.88 93 PHE A O 1
ATOM 713 N N . THR A 1 94 ? -12.996 -2.170 0.964 1.00 86.69 94 THR A N 1
ATOM 714 C CA . THR A 1 94 ? -13.932 -1.068 1.245 1.00 86.69 94 THR A CA 1
ATOM 715 C C . THR A 1 94 ? -15.076 -1.036 0.234 1.00 86.69 94 THR A C 1
ATOM 717 O O . THR A 1 94 ? -16.217 -0.815 0.621 1.00 86.69 94 THR A O 1
ATOM 720 N N . LEU A 1 95 ? -14.790 -1.280 -1.046 1.00 84.19 95 LEU A N 1
ATOM 721 C CA . LEU A 1 95 ? -15.801 -1.319 -2.099 1.00 84.19 95 LEU A CA 1
ATOM 722 C C . LEU A 1 95 ? -16.774 -2.489 -1.923 1.00 84.19 95 LEU A C 1
ATOM 724 O O . LEU A 1 95 ? -17.978 -2.297 -2.025 1.00 84.19 95 LEU A O 1
ATOM 728 N N . VAL A 1 96 ? -16.265 -3.683 -1.610 1.00 83.25 96 VAL A N 1
ATOM 729 C CA . VAL A 1 96 ? -17.096 -4.882 -1.398 1.00 83.25 96 VAL A CA 1
ATOM 730 C C . VAL A 1 96 ? -17.970 -4.743 -0.147 1.00 83.25 96 VAL A C 1
ATOM 732 O O . VAL A 1 96 ? -19.117 -5.182 -0.132 1.00 83.25 96 VAL A O 1
ATOM 735 N N . THR A 1 97 ? -17.443 -4.122 0.911 1.00 82.88 97 THR A N 1
ATOM 736 C CA . THR A 1 97 ? -18.152 -3.987 2.195 1.00 82.88 97 THR A CA 1
ATOM 737 C C . THR A 1 97 ? -19.110 -2.797 2.242 1.00 82.88 97 THR A C 1
ATOM 739 O O . THR A 1 97 ? -20.144 -2.873 2.906 1.00 82.88 97 THR A O 1
ATOM 742 N N . ARG A 1 98 ? -18.829 -1.703 1.522 1.00 76.62 98 ARG A N 1
ATOM 743 C CA . ARG A 1 98 ? -19.732 -0.546 1.423 1.00 76.62 98 ARG A CA 1
ATOM 744 C C . ARG A 1 98 ? -20.655 -0.700 0.207 1.00 76.62 98 ARG A C 1
ATOM 746 O O . ARG A 1 98 ? -20.370 -0.184 -0.864 1.00 76.62 98 ARG A O 1
ATOM 753 N N . ARG A 1 99 ? -21.779 -1.397 0.416 1.00 61.09 99 ARG A N 1
ATOM 754 C CA . ARG A 1 99 ? -22.844 -1.823 -0.531 1.00 61.09 99 ARG A CA 1
ATOM 755 C C . ARG A 1 99 ? -23.514 -0.771 -1.464 1.00 61.09 99 ARG A C 1
ATOM 757 O O . ARG A 1 99 ? -24.629 -1.015 -1.909 1.00 61.09 99 ARG A O 1
ATOM 764 N N . LEU A 1 100 ? -22.931 0.390 -1.767 1.00 56.00 100 LEU A N 1
ATOM 765 C CA . LEU A 1 100 ? -23.687 1.522 -2.350 1.00 56.00 100 LEU A CA 1
ATOM 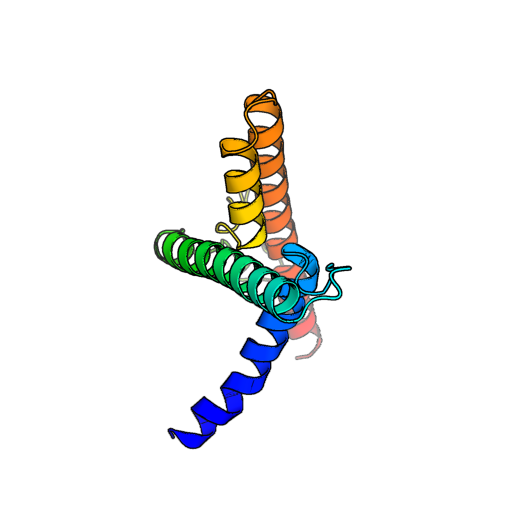766 C C . LEU A 1 100 ? -22.961 2.315 -3.450 1.00 56.00 100 LEU A C 1
ATOM 768 O O . LEU A 1 100 ? -23.113 3.531 -3.516 1.00 56.00 100 LEU A O 1
ATOM 772 N N . GLN A 1 101 ? -22.170 1.684 -4.319 1.00 59.56 101 GLN A N 1
ATOM 773 C CA . GLN A 1 101 ? -21.594 2.403 -5.461 1.00 59.56 101 GLN A CA 1
ATOM 774 C C . GLN A 1 101 ? -21.643 1.580 -6.749 1.00 59.56 101 GLN A C 1
ATOM 776 O O . GLN A 1 101 ? -21.426 0.373 -6.668 1.00 59.56 101 GLN A O 1
ATOM 781 N N . PRO A 1 102 ? -21.862 2.212 -7.920 1.00 67.31 102 PRO A N 1
ATOM 782 C CA . PRO A 1 102 ? -21.800 1.527 -9.204 1.00 67.31 102 PRO A CA 1
ATOM 783 C C . PRO A 1 102 ? -20.407 0.916 -9.396 1.00 67.31 102 PRO A C 1
ATOM 785 O O . PRO A 1 102 ? -19.398 1.613 -9.561 1.00 67.31 102 PRO A O 1
ATOM 788 N N . GLU A 1 103 ? -20.355 -0.411 -9.350 1.00 67.94 103 GLU A N 1
ATOM 789 C CA . GLU A 1 103 ? -19.139 -1.222 -9.364 1.00 67.94 103 GLU A CA 1
ATOM 790 C C . GLU A 1 103 ? -18.261 -0.959 -10.595 1.00 67.94 103 GLU A C 1
ATOM 792 O O . GLU A 1 103 ? -17.031 -0.973 -10.505 1.00 67.94 103 GLU A O 1
ATOM 797 N N . THR A 1 104 ? -18.878 -0.639 -11.734 1.00 75.38 104 THR A N 1
ATOM 798 C CA . THR A 1 104 ? -18.196 -0.434 -13.017 1.00 75.38 104 THR A CA 1
ATOM 799 C C . THR A 1 104 ? -17.242 0.758 -12.990 1.00 75.38 104 THR A C 1
ATOM 801 O O . THR A 1 104 ? -16.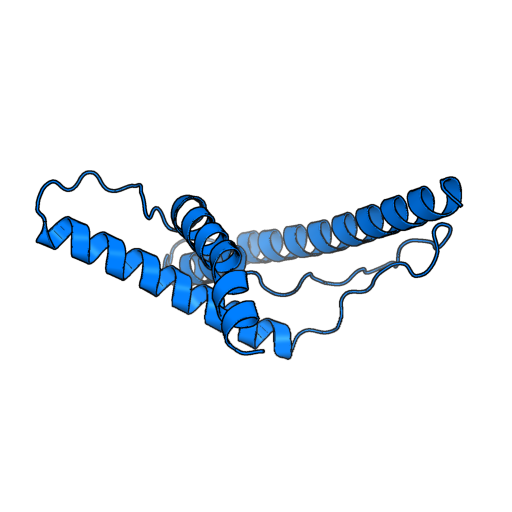094 0.627 -13.417 1.00 75.38 104 THR A O 1
ATOM 804 N N . HIS A 1 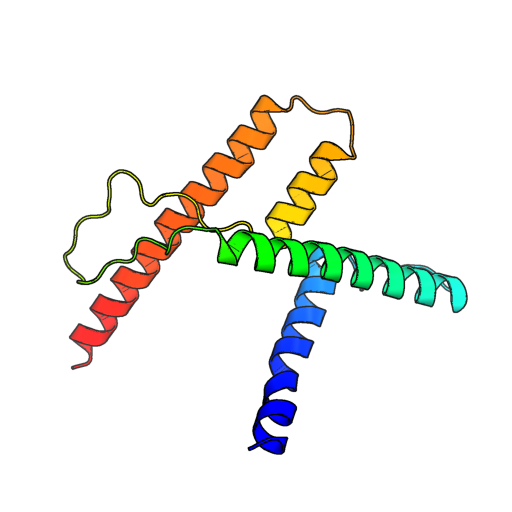105 ? -17.660 1.898 -12.431 1.00 77.25 105 HIS A N 1
ATOM 805 C CA . HIS A 1 105 ? -16.830 3.106 -12.380 1.00 77.25 105 HIS A CA 1
ATOM 806 C C . HIS A 1 105 ? -15.608 2.915 -11.474 1.00 77.25 105 HIS A C 1
ATOM 808 O O . HIS A 1 105 ? -14.490 3.315 -11.806 1.00 77.25 105 HIS A O 1
ATOM 814 N N . HIS A 1 106 ? -15.791 2.250 -10.337 1.00 78.56 106 HIS A N 1
ATOM 815 C CA . HIS A 1 106 ? -14.708 2.048 -9.384 1.00 78.56 106 HIS A CA 1
ATOM 816 C C . HIS A 1 106 ? -13.715 0.977 -9.811 1.00 78.56 106 HIS A C 1
ATOM 818 O O . HIS A 1 106 ? -12.510 1.169 -9.624 1.00 78.56 106 HIS A O 1
ATOM 824 N N . LEU A 1 107 ? -14.191 -0.126 -10.395 1.00 84.00 107 LEU A N 1
ATOM 825 C CA . LEU A 1 107 ? -13.299 -1.116 -10.984 1.00 84.00 107 LEU A CA 1
ATOM 826 C C . LEU A 1 107 ? -12.514 -0.471 -12.123 1.00 84.00 107 LEU A C 1
ATOM 828 O O . LEU A 1 107 ? -11.287 -0.539 -12.107 1.00 84.00 107 LEU A O 1
ATOM 832 N N . HIS A 1 108 ? -13.179 0.261 -13.022 1.00 86.62 108 HIS A N 1
ATOM 833 C CA . HIS A 1 108 ? -12.499 1.016 -14.075 1.00 86.62 108 HIS A CA 1
ATOM 834 C C . HIS A 1 108 ? -11.409 1.940 -13.508 1.00 86.62 108 HIS A C 1
ATOM 836 O O . HIS A 1 108 ? -10.275 1.926 -13.986 1.00 86.62 108 HIS A O 1
ATOM 842 N N . TRP A 1 109 ? -11.700 2.672 -12.430 1.00 86.75 109 TRP A N 1
ATOM 843 C CA . TRP A 1 109 ? -10.726 3.547 -11.776 1.00 86.75 109 TRP A CA 1
ATOM 844 C C . TRP A 1 109 ? -9.534 2.799 -11.157 1.00 86.75 109 TRP A C 1
ATOM 846 O O . TRP A 1 109 ? -8.394 3.266 -11.243 1.00 86.75 109 TRP A O 1
ATOM 856 N N . VAL A 1 110 ? -9.766 1.635 -10.537 1.00 89.06 110 VAL A N 1
ATOM 857 C CA . VAL A 1 110 ? -8.692 0.771 -10.012 1.00 89.06 110 VAL A CA 1
ATOM 858 C C . VAL A 1 110 ? -7.808 0.265 -11.153 1.00 89.06 110 VAL A C 1
ATOM 860 O O . VAL A 1 110 ? -6.582 0.352 -11.057 1.00 89.06 110 VAL A O 1
ATOM 863 N N . TRP A 1 111 ? -8.417 -0.209 -12.240 1.00 90.44 111 TRP A N 1
ATOM 864 C CA . TRP A 1 111 ? -7.716 -0.683 -13.434 1.00 90.44 111 TRP A CA 1
ATOM 865 C C . TRP A 1 111 ? -6.875 0.422 -14.078 1.00 90.44 111 TRP A C 1
ATOM 867 O O . TRP A 1 111 ? -5.669 0.245 -14.274 1.00 90.44 111 TRP A O 1
ATOM 877 N N . TRP A 1 112 ? -7.481 1.582 -14.340 1.00 91.44 112 TRP A N 1
ATOM 878 C CA . TRP A 1 112 ? -6.809 2.740 -14.928 1.00 91.44 112 TRP A CA 1
ATOM 879 C C . TRP A 1 112 ? -5.581 3.155 -14.111 1.00 91.44 112 TRP A C 1
ATOM 881 O O . TRP A 1 112 ? -4.482 3.293 -14.655 1.00 91.44 112 TRP A O 1
ATOM 891 N N . ARG A 1 113 ? -5.732 3.276 -12.787 1.00 91.38 113 ARG A N 1
ATOM 892 C CA . ARG A 1 113 ? -4.639 3.681 -11.896 1.00 91.38 113 ARG A CA 1
ATOM 893 C C . ARG A 1 113 ? -3.494 2.676 -11.896 1.00 91.38 113 ARG A C 1
ATOM 895 O O . ARG A 1 113 ? -2.341 3.083 -12.007 1.00 91.38 113 ARG A O 1
ATOM 902 N N . ARG A 1 114 ? -3.799 1.381 -11.779 1.00 92.94 114 ARG A N 1
ATOM 903 C CA . ARG A 1 114 ? -2.783 0.318 -11.746 1.00 92.94 114 ARG A CA 1
ATOM 904 C C . ARG A 1 114 ? -1.983 0.258 -13.040 1.00 92.94 114 ARG A C 1
ATOM 906 O O . ARG A 1 114 ? -0.760 0.118 -12.995 1.00 92.94 114 ARG A O 1
ATOM 913 N N . ARG A 1 115 ? -2.649 0.433 -14.185 1.00 92.25 115 ARG A N 1
ATOM 914 C CA . ARG A 1 115 ? -1.981 0.556 -15.488 1.00 92.25 115 ARG A CA 1
ATOM 915 C C . ARG A 1 115 ? -1.102 1.805 -15.543 1.00 92.25 115 ARG A C 1
ATOM 917 O O . ARG A 1 115 ? 0.041 1.742 -15.990 1.00 92.25 115 ARG A O 1
ATOM 924 N N . HIS A 1 116 ? -1.605 2.937 -15.052 1.00 91.31 116 HIS A N 1
ATOM 925 C CA . HIS A 1 116 ? -0.842 4.183 -15.016 1.00 91.31 116 HIS A CA 1
ATOM 926 C C . HIS A 1 116 ? 0.410 4.068 -14.129 1.00 91.31 116 HIS A C 1
ATOM 928 O O . HIS A 1 116 ? 1.489 4.493 -14.535 1.00 91.31 116 HIS A O 1
ATOM 934 N N . GLN A 1 117 ? 0.307 3.423 -12.965 1.00 93.00 117 GLN A N 1
ATOM 935 C CA . GLN A 1 117 ? 1.445 3.147 -12.083 1.00 93.00 117 GLN A CA 1
ATOM 936 C C . GLN A 1 117 ? 2.470 2.211 -12.728 1.00 93.00 117 GLN A C 1
ATOM 938 O O . GLN A 1 117 ? 3.669 2.469 -12.625 1.00 93.00 117 GLN A O 1
ATOM 943 N N . ALA A 1 118 ? 2.028 1.154 -13.420 1.00 92.38 118 ALA A N 1
ATOM 944 C CA . ALA A 1 118 ? 2.925 0.275 -14.173 1.00 92.38 118 ALA A CA 1
ATOM 945 C C . ALA A 1 118 ? 3.691 1.059 -15.251 1.00 92.38 118 ALA A C 1
ATOM 947 O O . ALA A 1 118 ? 4.915 0.953 -15.354 1.00 92.38 118 ALA A O 1
ATOM 948 N N . ARG A 1 119 ? 2.988 1.933 -15.982 1.00 92.44 119 ARG A N 1
ATOM 949 C CA . ARG A 1 119 ? 3.590 2.816 -16.987 1.00 92.44 119 ARG A CA 1
ATOM 950 C C . ARG A 1 119 ? 4.602 3.785 -16.373 1.00 92.44 119 ARG A C 1
ATOM 952 O O . ARG A 1 119 ? 5.726 3.876 -16.861 1.00 92.44 119 ARG A O 1
ATOM 959 N N . ALA A 1 120 ? 4.239 4.465 -15.286 1.00 93.38 120 ALA A N 1
ATOM 960 C CA . ALA A 1 120 ? 5.138 5.368 -14.570 1.00 93.38 120 ALA A CA 1
ATOM 961 C C . ALA A 1 120 ? 6.390 4.626 -14.074 1.00 93.38 120 ALA A C 1
ATOM 963 O O . ALA A 1 120 ? 7.510 5.090 -14.284 1.00 93.38 120 ALA A O 1
ATOM 964 N N . ARG A 1 121 ? 6.220 3.432 -13.489 1.00 92.62 121 ARG A N 1
ATOM 965 C CA . ARG A 1 121 ? 7.327 2.580 -13.029 1.00 92.62 121 ARG A CA 1
ATOM 966 C C . ARG A 1 121 ? 8.288 2.225 -14.163 1.00 92.62 121 ARG A C 1
ATOM 968 O O . ARG A 1 121 ? 9.500 2.288 -13.954 1.00 92.62 121 ARG A O 1
ATOM 975 N N . TRP A 1 122 ? 7.767 1.888 -15.341 1.00 93.69 122 TRP A N 1
ATOM 976 C CA . TRP A 1 122 ? 8.583 1.587 -16.517 1.00 93.69 122 TRP A CA 1
ATOM 977 C C . TRP A 1 122 ? 9.453 2.791 -16.915 1.00 93.69 122 TRP A C 1
ATOM 979 O O . TRP A 1 122 ? 10.675 2.666 -17.012 1.00 93.69 122 TRP A O 1
ATOM 989 N N . PHE A 1 123 ? 8.860 3.985 -17.039 1.00 92.06 123 PHE A N 1
ATOM 990 C CA . PHE A 1 123 ? 9.609 5.200 -17.392 1.00 92.06 123 PHE A CA 1
ATOM 991 C C . PHE A 1 123 ? 10.617 5.609 -16.313 1.00 92.06 123 PHE A C 1
ATOM 993 O O . PHE A 1 123 ? 11.739 5.994 -16.642 1.00 92.06 123 PHE A O 1
ATOM 1000 N N . HIS A 1 124 ? 10.269 5.471 -15.031 1.00 92.81 124 HIS A N 1
ATOM 1001 C CA . HIS A 1 124 ? 11.204 5.724 -13.934 1.00 92.81 124 HIS A CA 1
ATOM 1002 C C . HIS A 1 124 ? 12.419 4.791 -13.980 1.00 92.81 124 HIS A C 1
ATOM 1004 O O . HIS A 1 124 ? 13.540 5.248 -13.745 1.00 92.81 124 HIS A O 1
ATOM 1010 N N . HIS A 1 125 ? 12.222 3.508 -14.303 1.00 92.00 125 HIS A N 1
ATOM 1011 C CA . HIS A 1 125 ? 13.330 2.569 -14.486 1.00 92.00 125 HIS A CA 1
ATOM 1012 C C . HIS A 1 125 ? 14.198 2.939 -15.690 1.00 92.00 125 HIS A C 1
ATOM 1014 O O . HIS A 1 125 ? 15.417 3.004 -15.550 1.00 92.00 125 HIS A O 1
ATOM 1020 N N . ARG A 1 126 ? 13.593 3.273 -16.835 1.00 92.94 126 ARG A N 1
ATOM 1021 C CA . ARG A 1 126 ? 14.330 3.718 -18.029 1.00 92.94 126 ARG A CA 1
ATOM 1022 C C . ARG A 1 126 ? 15.179 4.959 -17.745 1.00 92.94 126 ARG A C 1
ATOM 1024 O O . ARG A 1 126 ? 16.359 5.001 -18.080 1.00 92.94 126 ARG A O 1
ATOM 1031 N N . ALA A 1 127 ? 14.599 5.950 -17.068 1.00 92.25 127 ALA A N 1
ATOM 1032 C CA . ALA A 1 127 ? 15.302 7.168 -16.670 1.00 92.25 127 ALA A CA 1
ATOM 1033 C C . ALA A 1 127 ? 16.429 6.902 -15.658 1.00 92.25 127 ALA A C 1
ATOM 1035 O O . ALA A 1 127 ? 17.376 7.681 -15.571 1.00 92.25 127 ALA A O 1
ATOM 1036 N N . ARG A 1 128 ? 16.333 5.834 -14.857 1.00 91.88 128 ARG A N 1
ATOM 1037 C CA . ARG A 1 128 ? 17.414 5.403 -13.962 1.00 91.88 128 ARG A CA 1
ATOM 1038 C C . ARG A 1 128 ? 18.560 4.762 -14.747 1.00 91.88 128 ARG A C 1
ATOM 1040 O O . ARG A 1 128 ? 19.697 5.144 -14.515 1.00 91.88 128 ARG A O 1
ATOM 1047 N N . LEU A 1 129 ? 18.256 3.872 -15.695 1.00 92.69 129 LEU A N 1
ATOM 1048 C CA . LEU A 1 129 ? 19.263 3.234 -16.556 1.00 92.69 129 LEU A CA 1
ATOM 1049 C C . LEU A 1 129 ? 20.056 4.263 -17.363 1.00 92.69 129 LEU A C 1
ATOM 1051 O O . LEU A 1 129 ? 21.279 4.203 -17.409 1.00 92.69 129 LEU A O 1
ATOM 1055 N N . ARG A 1 130 ? 19.366 5.253 -17.941 1.00 91.31 130 ARG A N 1
ATOM 1056 C CA . ARG A 1 130 ? 20.018 6.335 -18.688 1.00 91.31 130 ARG A CA 1
ATOM 1057 C C . ARG A 1 130 ? 21.026 7.103 -17.828 1.00 91.31 130 ARG A C 1
ATOM 1059 O O . ARG A 1 130 ? 22.154 7.306 -18.251 1.00 91.31 130 ARG A O 1
ATOM 1066 N N . ARG A 1 131 ? 20.637 7.451 -16.598 1.00 90.88 131 ARG A N 1
ATOM 1067 C CA . ARG A 1 131 ? 21.519 8.139 -15.645 1.00 90.88 131 ARG A CA 1
ATOM 1068 C C . ARG A 1 131 ? 22.734 7.305 -15.240 1.00 90.88 131 ARG A C 1
ATOM 1070 O O . ARG A 1 131 ? 23.779 7.880 -14.991 1.00 90.88 131 ARG A O 1
ATOM 1077 N N . GLN A 1 132 ? 22.605 5.980 -15.164 1.00 89.00 132 GLN A N 1
ATOM 1078 C CA . GLN A 1 132 ? 23.740 5.106 -14.851 1.00 89.00 132 GLN A CA 1
ATOM 1079 C C . GLN A 1 132 ? 24.760 5.062 -15.992 1.00 89.00 132 GLN A C 1
ATOM 1081 O O . GLN A 1 132 ? 25.950 5.061 -15.716 1.00 89.00 132 GLN A O 1
ATOM 1086 N N . ILE A 1 133 ? 24.298 5.072 -17.246 1.00 86.62 133 ILE A N 1
ATOM 1087 C CA . ILE A 1 133 ? 25.169 5.079 -18.432 1.00 86.62 133 ILE A CA 1
ATOM 1088 C C . ILE A 1 133 ? 25.896 6.417 -18.583 1.00 86.62 133 ILE A C 1
ATOM 1090 O O . ILE A 1 133 ? 27.061 6.438 -18.941 1.00 86.62 133 ILE A O 1
ATOM 1094 N N . GLU A 1 134 ? 25.233 7.535 -18.282 1.00 82.62 134 GLU A N 1
ATOM 1095 C CA . GLU A 1 134 ? 25.853 8.870 -18.322 1.00 82.62 134 GLU A CA 1
ATOM 1096 C C . GLU A 1 134 ? 26.926 9.075 -17.227 1.00 82.62 134 GLU A C 1
ATOM 1098 O O . GLU A 1 134 ? 27.695 10.029 -17.299 1.00 82.62 134 GLU A O 1
ATOM 1103 N N . GLN A 1 135 ? 26.971 8.210 -16.204 1.00 77.00 135 GLN A N 1
ATOM 1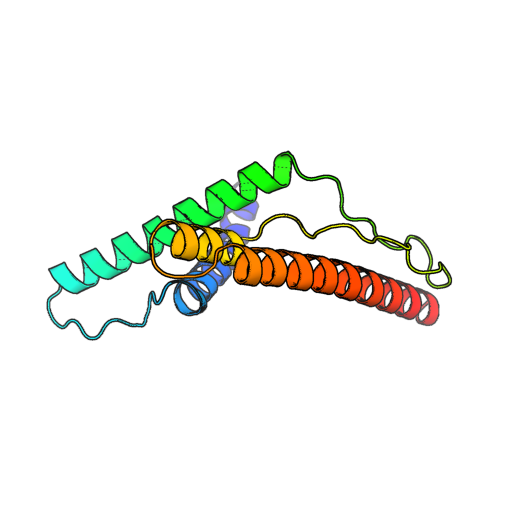104 C CA . GLN A 1 135 ? 27.919 8.272 -15.081 1.00 77.00 135 GLN A CA 1
ATOM 1105 C C . GLN A 1 135 ? 29.128 7.332 -15.223 1.00 77.00 135 GLN A C 1
ATOM 1107 O O . GLN A 1 135 ? 30.055 7.432 -14.417 1.00 77.00 135 GLN A O 1
ATOM 1112 N N . THR A 1 136 ? 29.102 6.421 -16.195 1.00 65.00 136 THR A N 1
ATOM 1113 C CA . THR A 1 136 ? 30.204 5.510 -16.559 1.00 65.00 136 THR A CA 1
ATOM 1114 C C . THR A 1 136 ? 30.967 6.036 -17.755 1.00 65.00 136 THR A C 1
ATOM 1116 O O . THR A 1 136 ? 32.214 5.996 -17.702 1.00 65.00 136 THR A O 1
#

pLDDT: mean 88.79, std 7.24, range [56.0, 97.25]

Foldseek 3Di:
DVVVVVVVVPVVVVVLVVCLCVQQVLVVDPDDDPVVNVVSNVVSSVLLVVLQVVQVVQVVVDDDFDADPALPDDDDPFRDFDGQHSNNSSVVVCVVPVPDDDPVVVVVVSRVVRRVVSVVRRVVRSVVRVVVVVVD